Protein AF-A0A2W6A9A1-F1 (afdb_monomer)

Radius of gyration: 15.88 Å; Cα contacts (8 Å, |Δi|>4): 84; chains: 1; bounding box: 29×39×50 Å

Secondary structure (DSSP, 8-state):
----------------SSHHHHHHHHHHHHHHHHHHHT-EEEE-TTSSEEEEE---TTS--EEEE-----SHHHHHTTS----

Mean predicted aligned error: 11.32 Å

Foldseek 3Di:
DDPPPDDPPDDPPDADPDLVVLLVVQVVVLVVVCVVVVWDWDQDPVASKIWTGNPDPPDDIDMDHDDDDPDVVSVVVVDDPPD

Sequence (83 aa):
MDSTRGSQIGYHEEIFGSSSEARVAARDRAVWLAGLSGWRVHTVSSGDGFLITSGRAHEAGRMIEVQECDHPACLEAAYGPMC

Structure (mmCIF, N/CA/C/O backbone):
data_AF-A0A2W6A9A1-F1
#
_entry.id   AF-A0A2W6A9A1-F1
#
loop_
_atom_site.group_PDB
_atom_site.id
_atom_site.type_symbol
_atom_site.label_atom_id
_atom_site.label_alt_id
_atom_site.label_comp_id
_atom_site.label_asym_id
_atom_site.label_entity_id
_atom_site.label_seq_id
_atom_site.pdbx_PDB_ins_code
_atom_site.Cartn_x
_atom_site.Cartn_y
_atom_site.Cartn_z
_atom_site.occupancy
_atom_site.B_iso_or_equiv
_atom_site.auth_seq_id
_atom_site.auth_comp_id
_atom_site.auth_asym_id
_atom_site.auth_atom_id
_atom_site.pdbx_PDB_model_num
ATOM 1 N N . MET A 1 1 ? -14.375 -34.414 1.921 1.00 36.16 1 MET A N 1
ATOM 2 C CA . MET A 1 1 ? -13.869 -33.153 2.495 1.00 36.16 1 MET A CA 1
ATOM 3 C C . MET A 1 1 ? -13.276 -32.385 1.343 1.00 36.16 1 MET A C 1
ATOM 5 O O . MET A 1 1 ? -12.230 -32.784 0.856 1.00 36.16 1 MET A O 1
ATOM 9 N N . ASP A 1 2 ? -14.005 -31.397 0.841 1.00 33.81 2 ASP A N 1
ATOM 10 C CA . ASP A 1 2 ? -13.562 -30.573 -0.278 1.00 33.81 2 ASP A CA 1
ATOM 11 C C . ASP A 1 2 ? -13.514 -29.134 0.235 1.00 33.81 2 ASP A C 1
ATO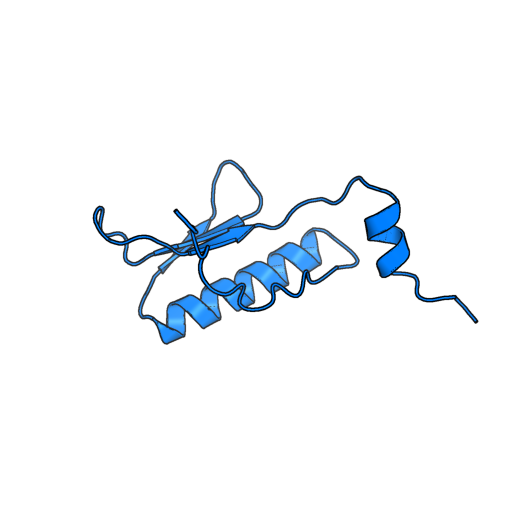M 13 O O . ASP A 1 2 ? -14.542 -28.513 0.511 1.00 33.81 2 ASP A O 1
ATOM 17 N N . SER A 1 3 ? -12.303 -28.679 0.544 1.00 41.22 3 SER A N 1
ATOM 18 C CA . SER A 1 3 ? -12.048 -27.342 1.063 1.00 41.22 3 SER A CA 1
ATOM 19 C C . SER A 1 3 ? -12.040 -26.387 -0.118 1.00 41.22 3 SER A C 1
ATOM 21 O O . SER A 1 3 ? -10.980 -26.094 -0.672 1.00 41.22 3 SER A O 1
ATOM 23 N N . THR A 1 4 ? -13.217 -25.896 -0.506 1.00 41.75 4 THR A N 1
ATOM 24 C CA . THR A 1 4 ? -13.338 -24.806 -1.476 1.00 41.75 4 THR A CA 1
ATOM 25 C C . THR A 1 4 ? -12.753 -23.541 -0.847 1.00 41.75 4 THR A C 1
ATOM 27 O O . THR A 1 4 ? -13.441 -22.747 -0.205 1.00 41.75 4 THR A O 1
ATOM 30 N N . ARG A 1 5 ? -11.428 -23.396 -0.973 1.00 40.19 5 ARG A N 1
ATOM 31 C CA . ARG A 1 5 ? -10.697 -22.147 -0.765 1.00 40.19 5 ARG A CA 1
ATOM 32 C C . ARG A 1 5 ? -11.423 -21.077 -1.568 1.00 40.19 5 ARG A C 1
ATOM 34 O O . ARG A 1 5 ? -11.638 -21.246 -2.765 1.00 40.19 5 ARG A O 1
ATOM 41 N N . GLY A 1 6 ? -11.849 -20.034 -0.860 1.00 36.88 6 GLY A N 1
ATOM 42 C CA . GLY A 1 6 ? -12.633 -18.937 -1.401 1.00 36.88 6 GLY A CA 1
ATOM 43 C 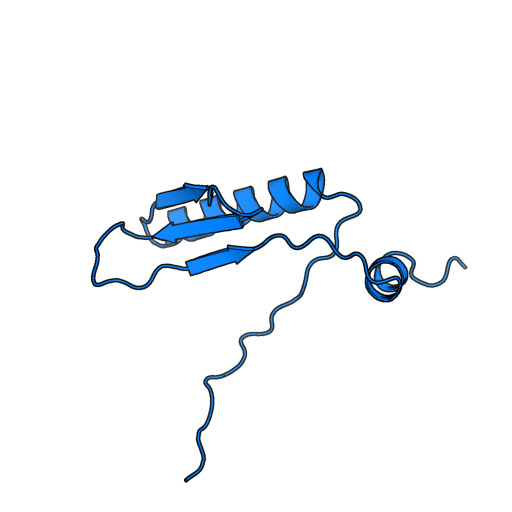C . GLY A 1 6 ? -12.082 -18.445 -2.733 1.00 36.88 6 GLY A C 1
ATOM 44 O O . GLY A 1 6 ? -10.875 -18.290 -2.899 1.00 36.88 6 GLY A O 1
ATOM 45 N N . SER A 1 7 ? -13.013 -18.241 -3.661 1.00 32.78 7 SER A N 1
ATOM 46 C CA . SER A 1 7 ? -12.861 -17.579 -4.951 1.00 32.78 7 SER A CA 1
ATOM 47 C C . SER A 1 7 ? -11.669 -16.613 -4.977 1.00 32.78 7 SER A C 1
ATOM 49 O O . SER A 1 7 ? -11.716 -15.557 -4.346 1.00 32.78 7 SER A O 1
ATOM 51 N N . GLN A 1 8 ? -10.609 -16.970 -5.711 1.00 41.69 8 GLN A N 1
ATOM 52 C CA . GLN A 1 8 ? -9.549 -16.036 -6.090 1.00 41.69 8 GLN A CA 1
ATOM 53 C C . GLN A 1 8 ? -10.198 -14.917 -6.908 1.00 41.69 8 GLN A C 1
ATOM 55 O O . GLN A 1 8 ? -10.470 -15.065 -8.096 1.00 41.69 8 GLN A O 1
ATOM 60 N N . ILE A 1 9 ? -10.489 -13.795 -6.255 1.00 43.38 9 ILE A N 1
ATOM 61 C CA . ILE A 1 9 ? -10.658 -12.519 -6.943 1.00 43.38 9 ILE A CA 1
ATOM 62 C C . ILE A 1 9 ? -9.302 -12.273 -7.605 1.00 43.38 9 ILE A C 1
ATOM 64 O O . ILE A 1 9 ? -8.300 -12.204 -6.898 1.00 43.38 9 ILE A O 1
ATOM 68 N N . GLY A 1 10 ? -9.267 -12.283 -8.940 1.00 37.78 10 GLY A N 1
ATOM 69 C CA . GLY A 1 10 ? -8.038 -12.261 -9.730 1.00 37.78 10 GLY A CA 1
ATOM 70 C C . GLY A 1 10 ? -7.056 -11.210 -9.222 1.00 37.78 10 GLY A C 1
ATOM 71 O O . GLY A 1 10 ? -7.303 -10.012 -9.341 1.00 37.78 10 GLY A O 1
ATOM 72 N N . TYR A 1 11 ? -5.956 -11.675 -8.633 1.00 47.34 11 TYR A N 1
ATOM 73 C CA . TYR A 1 11 ? -4.803 -10.844 -8.333 1.00 47.34 11 TYR A CA 1
ATOM 74 C C . TYR A 1 11 ? -4.102 -10.593 -9.664 1.00 47.34 11 TYR A C 1
ATOM 76 O O . TYR A 1 11 ? -3.394 -11.458 -10.170 1.00 47.34 11 TYR A O 1
ATOM 84 N N . HIS A 1 12 ? -4.360 -9.438 -10.275 1.00 54.19 12 HIS A N 1
ATOM 85 C CA . HIS A 1 12 ? -3.466 -8.945 -11.309 1.00 54.19 12 HIS A CA 1
ATOM 86 C C . HIS A 1 12 ? -2.230 -8.425 -10.575 1.00 54.19 12 HIS A C 1
ATOM 88 O O . HIS A 1 12 ? -2.288 -7.387 -9.916 1.00 54.19 12 HIS A O 1
ATOM 94 N N . GLU A 1 13 ? -1.145 -9.193 -10.607 1.00 65.12 13 GLU A N 1
ATOM 95 C CA . GLU A 1 13 ? 0.161 -8.710 -10.170 1.00 65.12 13 GLU A CA 1
ATOM 96 C C . GLU A 1 13 ? 0.552 -7.585 -11.136 1.00 65.12 13 GLU A C 1
ATOM 98 O O . GLU A 1 13 ? 0.667 -7.793 -12.345 1.00 65.12 13 GLU A O 1
ATOM 103 N N . GLU A 1 14 ? 0.602 -6.354 -10.628 1.00 73.44 14 GLU A N 1
ATOM 104 C CA . GLU A 1 14 ? 1.066 -5.198 -11.390 1.00 73.44 14 GLU A CA 1
ATOM 105 C C . GLU A 1 14 ? 2.590 -5.158 -11.302 1.00 73.44 14 GLU A C 1
ATOM 107 O O . GLU A 1 14 ? 3.157 -5.175 -10.209 1.00 73.44 14 GLU A O 1
ATOM 112 N N . ILE A 1 15 ? 3.246 -5.130 -12.461 1.00 74.12 15 ILE A N 1
ATOM 113 C CA . ILE A 1 15 ? 4.703 -5.076 -12.569 1.00 74.12 15 ILE A CA 1
ATOM 114 C C . ILE A 1 15 ? 5.094 -3.639 -12.892 1.00 74.12 15 ILE A C 1
ATOM 116 O O . ILE A 1 15 ? 4.542 -3.025 -13.805 1.00 74.12 15 ILE A O 1
ATOM 120 N N . PHE A 1 16 ? 6.053 -3.110 -12.139 1.00 77.31 16 PHE A N 1
ATOM 121 C CA . PHE A 1 16 ? 6.535 -1.738 -12.267 1.00 77.31 16 PHE A CA 1
ATOM 122 C C . PHE A 1 16 ? 8.007 -1.728 -12.668 1.00 77.31 16 PHE 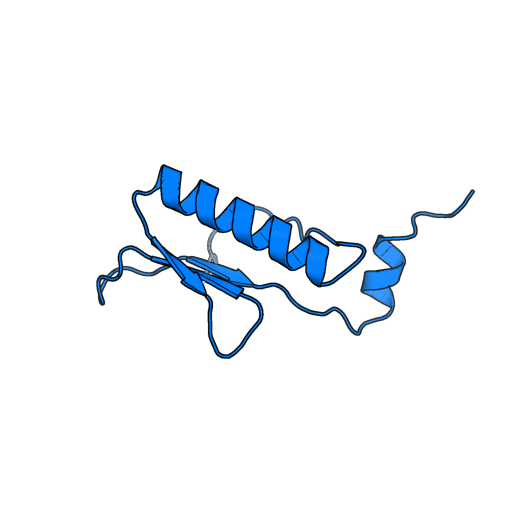A C 1
ATOM 124 O O . PHE A 1 16 ? 8.752 -2.649 -12.334 1.00 77.31 16 PHE A O 1
ATOM 131 N N . GLY A 1 17 ? 8.440 -0.665 -13.349 1.00 74.19 17 GLY A N 1
ATOM 132 C CA . GLY A 1 17 ? 9.833 -0.512 -13.774 1.00 74.19 17 GLY A CA 1
ATOM 133 C C . GLY A 1 17 ? 10.786 -0.210 -12.615 1.00 74.19 17 GLY A C 1
ATOM 134 O O . GLY A 1 17 ? 11.998 -0.364 -12.755 1.00 74.19 17 GLY A O 1
ATOM 135 N N . SER A 1 18 ? 10.259 0.212 -11.461 1.00 79.00 18 SER A N 1
ATOM 136 C CA . SER A 1 18 ? 11.044 0.444 -10.249 1.00 79.00 18 SER A CA 1
ATOM 137 C C . SER A 1 18 ? 10.262 0.177 -8.958 1.00 79.00 18 SER A C 1
ATOM 139 O O . SER A 1 18 ? 9.041 0.329 -8.901 1.00 79.00 18 SER A O 1
ATOM 141 N N . SER A 1 19 ? 10.993 -0.132 -7.879 1.00 79.69 19 SER A N 1
ATOM 142 C CA . SER A 1 19 ? 10.440 -0.247 -6.517 1.00 79.69 19 SER A CA 1
ATOM 143 C C . SER A 1 19 ? 9.755 1.055 -6.064 1.00 79.69 19 SER A C 1
ATOM 145 O O . SER A 1 19 ? 8.703 1.032 -5.426 1.00 79.69 19 SER A O 1
ATOM 147 N N . SER A 1 20 ? 10.284 2.215 -6.472 1.00 82.19 20 SER A N 1
ATOM 148 C CA . SER A 1 20 ? 9.678 3.524 -6.194 1.00 82.19 20 SER A CA 1
ATOM 149 C C . SER A 1 20 ? 8.285 3.673 -6.815 1.00 82.19 20 SER A C 1
ATOM 151 O O . SER A 1 20 ? 7.359 4.104 -6.129 1.00 82.19 20 SER A O 1
ATOM 153 N N . GLU A 1 21 ? 8.119 3.297 -8.085 1.00 83.56 21 GLU A N 1
ATOM 154 C CA . GLU A 1 21 ? 6.819 3.321 -8.773 1.00 83.56 21 GLU A CA 1
ATOM 155 C C . GLU A 1 21 ? 5.829 2.347 -8.131 1.00 83.56 21 GLU A C 1
ATOM 157 O O . GLU A 1 21 ? 4.697 2.735 -7.832 1.00 83.56 21 GLU A O 1
ATOM 162 N N . ALA A 1 22 ? 6.276 1.124 -7.828 1.00 85.06 22 ALA A N 1
ATOM 163 C CA . ALA A 1 22 ? 5.455 0.121 -7.157 1.00 85.06 22 ALA A CA 1
ATOM 164 C C . ALA A 1 22 ? 4.954 0.611 -5.791 1.00 85.06 22 ALA A C 1
ATOM 166 O O . ALA A 1 22 ? 3.776 0.469 -5.463 1.00 85.06 22 ALA A O 1
ATOM 167 N N . ARG A 1 23 ? 5.822 1.257 -5.001 1.00 85.94 23 ARG A N 1
ATOM 168 C CA . ARG A 1 23 ? 5.455 1.831 -3.698 1.00 85.94 23 ARG A CA 1
ATOM 169 C C . ARG A 1 23 ? 4.452 2.974 -3.820 1.00 85.94 23 ARG A C 1
ATOM 171 O O . ARG A 1 23 ? 3.541 3.051 -2.996 1.00 85.94 23 ARG A O 1
ATOM 178 N N . VAL A 1 24 ? 4.593 3.852 -4.816 1.00 89.12 24 VAL A N 1
ATOM 179 C CA . VAL A 1 24 ? 3.627 4.939 -5.060 1.00 89.12 24 VAL A CA 1
ATOM 180 C C . VAL A 1 24 ? 2.263 4.361 -5.433 1.00 89.12 24 VAL A C 1
ATOM 182 O O . VAL A 1 24 ? 1.271 4.691 -4.785 1.00 89.12 24 VAL A O 1
ATOM 185 N N . ALA A 1 25 ? 2.217 3.432 -6.388 1.00 89.00 25 ALA A N 1
ATOM 186 C CA . ALA A 1 25 ? 0.973 2.792 -6.811 1.00 89.00 25 ALA A CA 1
ATOM 187 C C . ALA A 1 25 ? 0.298 2.016 -5.665 1.00 89.00 25 ALA A C 1
ATOM 189 O O . ALA A 1 25 ? -0.911 2.139 -5.439 1.00 89.00 25 ALA A O 1
ATOM 190 N N . ALA A 1 26 ? 1.080 1.268 -4.882 1.00 89.44 26 ALA A N 1
ATOM 191 C CA . ALA A 1 26 ? 0.589 0.547 -3.712 1.00 89.44 26 ALA A CA 1
ATOM 192 C C . ALA A 1 26 ? 0.024 1.496 -2.644 1.00 89.44 26 ALA A C 1
ATOM 194 O O . ALA A 1 26 ? -1.036 1.220 -2.073 1.00 89.44 26 ALA A O 1
ATOM 195 N N . ARG A 1 27 ? 0.678 2.641 -2.407 1.00 91.50 27 ARG A N 1
ATOM 196 C CA . ARG A 1 27 ? 0.186 3.676 -1.490 1.00 91.50 27 ARG A CA 1
ATOM 197 C C . ARG A 1 27 ? -1.139 4.259 -1.966 1.00 91.50 27 ARG A C 1
ATOM 199 O O . ARG A 1 27 ? -2.079 4.333 -1.174 1.00 91.50 27 ARG A O 1
ATOM 206 N N . ASP A 1 28 ? -1.224 4.657 -3.230 1.00 92.75 28 ASP A N 1
ATOM 207 C CA . ASP A 1 28 ? -2.424 5.280 -3.795 1.00 92.75 28 ASP A CA 1
ATOM 208 C C . ASP A 1 28 ? -3.616 4.323 -3.732 1.00 92.75 28 ASP A C 1
ATOM 210 O O . ASP A 1 28 ? -4.710 4.700 -3.296 1.00 92.75 28 ASP A O 1
ATOM 214 N N . ARG A 1 29 ? -3.391 3.042 -4.042 1.00 91.19 29 ARG A N 1
ATOM 215 C CA . ARG A 1 29 ? -4.413 2.003 -3.892 1.00 91.19 29 ARG A CA 1
ATOM 216 C C . ARG A 1 29 ? -4.810 1.788 -2.433 1.00 91.19 29 ARG A C 1
ATOM 218 O O . ARG A 1 29 ? -6.003 1.651 -2.154 1.00 91.19 29 ARG A O 1
ATOM 225 N N . ALA A 1 30 ? -3.857 1.782 -1.500 1.00 91.31 30 ALA A N 1
ATOM 226 C CA . ALA A 1 30 ? -4.160 1.650 -0.077 1.00 91.31 30 ALA A CA 1
ATOM 227 C C . ALA A 1 30 ? -5.036 2.807 0.424 1.00 91.31 30 ALA A C 1
ATOM 229 O O . ALA A 1 30 ? -6.019 2.573 1.128 1.00 91.31 30 ALA A O 1
ATOM 230 N N . VAL A 1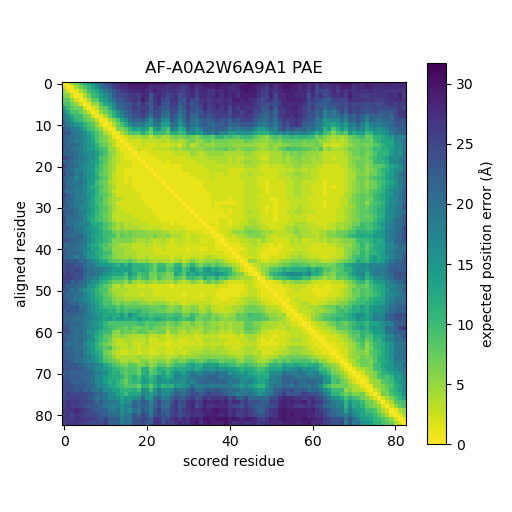 31 ? -4.718 4.042 0.024 1.00 93.38 31 VAL A N 1
ATOM 231 C CA . VAL A 1 31 ? -5.495 5.244 0.366 1.00 93.38 31 VAL A CA 1
ATOM 232 C C . VAL A 1 31 ? -6.900 5.176 -0.225 1.00 93.38 31 VAL A C 1
ATOM 234 O O . VAL A 1 31 ? -7.872 5.441 0.483 1.00 93.38 31 VAL A O 1
ATOM 237 N N . TRP A 1 32 ? -7.029 4.774 -1.489 1.00 91.44 32 TRP A N 1
ATOM 238 C CA . TRP A 1 32 ? -8.332 4.619 -2.132 1.00 91.44 32 TRP A CA 1
ATOM 239 C C . TRP A 1 32 ? -9.205 3.574 -1.419 1.00 91.44 32 TRP A C 1
ATOM 241 O O . TRP A 1 32 ? -10.342 3.865 -1.045 1.00 91.44 32 TRP A O 1
ATOM 251 N N . LEU A 1 33 ? -8.659 2.387 -1.137 1.00 89.44 33 LEU A N 1
ATOM 252 C CA . LEU A 1 33 ? -9.363 1.319 -0.415 1.00 89.44 33 LEU A CA 1
ATOM 253 C C . LEU A 1 33 ? -9.748 1.726 1.015 1.00 89.44 33 LEU A C 1
ATOM 255 O O . LEU A 1 33 ? -10.848 1.409 1.479 1.00 89.44 33 LEU A O 1
ATOM 259 N N . ALA A 1 34 ? -8.861 2.438 1.712 1.00 91.88 34 ALA A N 1
ATOM 260 C CA . ALA A 1 34 ? -9.148 3.007 3.023 1.00 91.88 34 ALA A CA 1
ATOM 261 C C . ALA A 1 34 ? -10.326 3.987 2.962 1.00 91.88 34 ALA A C 1
ATOM 263 O O . ALA A 1 34 ? -11.238 3.888 3.785 1.00 91.88 34 ALA A O 1
ATOM 264 N N . GLY A 1 35 ? -10.347 4.867 1.955 1.00 91.81 35 GLY A N 1
ATOM 265 C CA . GLY A 1 35 ? -11.422 5.833 1.724 1.00 91.81 35 GLY A CA 1
ATOM 266 C C . GLY A 1 35 ? -12.786 5.182 1.496 1.00 91.81 35 GLY A C 1
ATOM 267 O O . GLY A 1 35 ? -13.774 5.633 2.068 1.00 91.81 35 GLY A O 1
ATOM 268 N N . LEU A 1 36 ? -12.842 4.078 0.742 1.00 90.56 36 LEU A N 1
ATOM 269 C CA . LEU A 1 36 ? -14.086 3.324 0.524 1.00 90.56 36 LEU A CA 1
ATOM 270 C C . LEU A 1 36 ? -14.633 2.665 1.799 1.00 90.56 36 LEU A C 1
ATOM 272 O O . LEU A 1 36 ? -15.836 2.452 1.918 1.00 90.56 36 LEU A O 1
ATOM 276 N N . SER A 1 37 ? -13.746 2.322 2.735 1.00 86.81 37 SER A N 1
ATOM 277 C CA . SER A 1 37 ? -14.070 1.507 3.914 1.00 86.81 37 SER A CA 1
ATOM 278 C C . SER A 1 37 ? -14.170 2.325 5.209 1.00 86.81 37 SER A C 1
ATOM 280 O O . SER A 1 37 ? -14.540 1.785 6.250 1.00 86.81 37 SER A O 1
ATOM 282 N N . GLY A 1 38 ? -13.782 3.606 5.180 1.00 89.50 38 GLY A N 1
ATOM 283 C CA . GLY A 1 38 ? -13.575 4.418 6.386 1.00 89.50 38 GLY A CA 1
ATOM 284 C C . GLY A 1 38 ? -12.422 3.914 7.265 1.00 89.50 38 GLY A C 1
ATOM 285 O O . GLY A 1 38 ? -12.426 4.115 8.479 1.00 89.50 38 GLY A O 1
ATOM 286 N N . TRP A 1 39 ? -11.465 3.194 6.677 1.00 93.88 39 TRP A N 1
ATOM 287 C CA . TRP A 1 39 ? -10.334 2.589 7.384 1.00 93.88 39 TRP A CA 1
ATOM 288 C C . TRP A 1 39 ? -9.098 3.486 7.324 1.00 93.88 39 TRP A C 1
ATOM 290 O O . TRP A 1 39 ? -9.086 4.524 6.666 1.00 93.88 39 TRP A O 1
ATOM 300 N N . ARG A 1 40 ? -8.045 3.101 8.046 1.00 92.19 40 ARG A N 1
ATOM 301 C CA . ARG A 1 40 ? -6.762 3.809 8.077 1.00 92.19 40 ARG A CA 1
ATOM 302 C C . ARG A 1 40 ? -5.685 2.992 7.383 1.00 92.19 40 ARG A C 1
ATOM 304 O O . ARG A 1 40 ? -5.714 1.764 7.424 1.00 92.19 40 ARG A O 1
ATOM 311 N N . VAL A 1 41 ? -4.735 3.694 6.772 1.00 92.88 41 VAL A N 1
ATOM 312 C CA . VAL A 1 41 ? -3.543 3.103 6.156 1.00 92.88 41 VAL A CA 1
ATOM 313 C C . VAL A 1 41 ? -2.364 3.242 7.112 1.00 92.88 41 VAL A C 1
ATOM 315 O O . VAL A 1 41 ? -2.117 4.321 7.648 1.00 92.88 41 VAL A O 1
ATOM 318 N N . HIS A 1 42 ? -1.620 2.159 7.287 1.00 91.62 42 HIS A N 1
ATOM 319 C CA . HIS A 1 42 ? -0.403 2.088 8.079 1.00 91.62 42 HIS A CA 1
ATOM 320 C C . HIS A 1 42 ? 0.726 1.514 7.227 1.00 91.62 42 HIS A C 1
ATOM 322 O O . HIS A 1 42 ? 0.530 0.530 6.520 1.00 91.62 42 HIS A O 1
ATOM 328 N N . THR A 1 43 ? 1.912 2.110 7.302 1.00 89.56 43 THR A N 1
ATOM 329 C CA . THR A 1 43 ? 3.122 1.530 6.709 1.00 89.56 43 THR A CA 1
ATOM 330 C C . THR A 1 43 ? 3.621 0.393 7.587 1.00 89.56 43 THR A C 1
ATOM 332 O O . THR A 1 43 ? 3.717 0.554 8.808 1.00 89.56 43 THR A O 1
ATOM 335 N N . VAL A 1 44 ? 3.948 -0.743 6.981 1.00 86.75 44 VAL A N 1
ATOM 336 C CA . VAL A 1 44 ? 4.537 -1.879 7.694 1.00 86.75 44 VAL A CA 1
ATOM 337 C C . VAL A 1 44 ? 6.030 -1.604 7.872 1.00 86.75 44 VAL A C 1
ATOM 339 O O . VAL A 1 44 ? 6.735 -1.327 6.914 1.00 86.75 44 VAL A O 1
ATOM 342 N N . SER A 1 45 ? 6.526 -1.622 9.107 1.00 72.00 45 SER A N 1
ATOM 343 C CA . SER A 1 45 ? 7.918 -1.259 9.417 1.00 72.00 45 SER A CA 1
ATOM 344 C C . SER A 1 45 ? 8.945 -2.318 9.009 1.00 72.00 45 SER A C 1
ATOM 346 O O . SER A 1 45 ? 10.128 -2.007 8.914 1.00 72.00 45 SER A O 1
ATOM 348 N N . SER A 1 46 ? 8.509 -3.558 8.786 1.00 68.38 46 SER A N 1
ATOM 349 C CA . SER A 1 46 ? 9.369 -4.698 8.450 1.00 68.38 46 SER A CA 1
ATOM 350 C C . SER A 1 46 ? 9.358 -5.079 6.967 1.00 68.38 46 SER A C 1
ATOM 352 O O . SER A 1 46 ? 9.972 -6.080 6.614 1.00 68.38 46 SER A O 1
ATOM 354 N N . GLY A 1 47 ? 8.647 -4.343 6.110 1.00 66.19 47 GLY A N 1
ATOM 355 C CA . GLY A 1 47 ? 8.532 -4.682 4.694 1.00 66.19 47 GLY A CA 1
ATOM 356 C C . GLY A 1 47 ? 7.956 -3.550 3.858 1.00 66.19 47 GLY A C 1
ATOM 357 O O . GLY A 1 47 ? 7.390 -2.593 4.384 1.00 66.19 47 GLY A O 1
ATOM 358 N N . ASP A 1 48 ? 8.079 -3.677 2.542 1.00 79.06 48 ASP A N 1
ATOM 359 C CA . ASP A 1 48 ? 7.509 -2.723 1.602 1.00 79.06 48 ASP A CA 1
ATOM 360 C C . ASP A 1 48 ? 6.010 -2.981 1.461 1.00 79.06 48 ASP A C 1
ATOM 362 O O . ASP A 1 48 ? 5.557 -3.662 0.554 1.00 79.06 48 ASP A O 1
ATOM 366 N N . GLY A 1 49 ? 5.206 -2.486 2.399 1.00 86.00 49 GLY A N 1
ATOM 367 C CA . GLY A 1 49 ? 3.775 -2.762 2.379 1.00 86.00 49 GLY A CA 1
ATOM 368 C C . GLY A 1 49 ? 2.923 -1.798 3.187 1.00 86.00 49 GLY A C 1
ATOM 369 O O . GLY A 1 49 ? 3.391 -1.057 4.059 1.00 86.00 49 GLY A O 1
ATOM 370 N N . PHE A 1 50 ? 1.628 -1.832 2.891 1.00 91.38 50 PHE A N 1
ATOM 371 C CA . PHE A 1 50 ? 0.606 -0.995 3.501 1.00 91.38 50 PHE A CA 1
ATOM 372 C C . PHE A 1 50 ? -0.489 -1.868 4.111 1.00 91.38 50 PHE A C 1
ATOM 374 O O . PHE A 1 50 ? -1.138 -2.652 3.418 1.00 91.38 50 PHE A O 1
ATOM 381 N N . LEU A 1 51 ? -0.729 -1.700 5.409 1.00 90.94 51 LEU A N 1
ATOM 382 C CA . LEU A 1 51 ? -1.842 -2.303 6.131 1.00 90.94 51 LEU A CA 1
ATOM 383 C C . LEU A 1 51 ? -3.022 -1.330 6.166 1.00 90.94 51 LEU A C 1
ATOM 385 O O . LEU A 1 51 ? -2.911 -0.205 6.645 1.00 90.94 51 LEU A O 1
ATOM 389 N N . ILE A 1 52 ? -4.175 -1.793 5.715 1.00 92.88 52 ILE A N 1
ATOM 390 C CA . ILE A 1 52 ? -5.448 -1.086 5.718 1.00 92.88 52 ILE A CA 1
ATOM 391 C C . ILE A 1 52 ? -6.308 -1.717 6.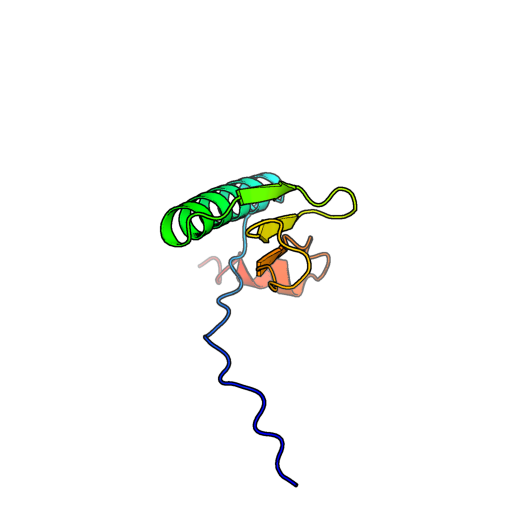808 1.00 92.88 52 ILE A C 1
ATOM 393 O O . ILE A 1 52 ? -6.686 -2.885 6.714 1.00 92.88 52 ILE A O 1
ATOM 397 N N . THR A 1 53 ? -6.608 -0.978 7.868 1.00 93.00 53 THR A N 1
ATOM 398 C CA . THR A 1 53 ? -7.323 -1.525 9.028 1.00 93.00 53 THR A CA 1
ATOM 399 C C . THR A 1 53 ? -8.171 -0.463 9.719 1.00 93.00 53 THR A C 1
ATOM 401 O O . THR A 1 53 ? -7.865 0.731 9.686 1.00 93.00 53 THR A O 1
ATOM 404 N N . SER A 1 54 ? -9.240 -0.889 10.390 1.00 89.44 54 SER A N 1
ATOM 405 C CA . SER A 1 54 ? -9.978 -0.039 11.330 1.00 89.44 54 SER A CA 1
ATOM 406 C C . SER A 1 54 ? -9.173 0.245 12.610 1.00 89.44 54 SER A C 1
ATOM 408 O O . SER A 1 54 ? -9.421 1.232 13.313 1.00 89.44 54 SER A O 1
ATOM 410 N N . GLY A 1 55 ? -8.164 -0.585 12.905 1.00 85.81 55 GLY A N 1
ATOM 411 C CA . GLY A 1 55 ? -7.369 -0.560 14.134 1.00 85.81 55 GLY A CA 1
ATOM 412 C C . GLY A 1 55 ? -8.032 -1.277 15.313 1.00 85.81 55 GLY A C 1
ATOM 413 O O . GLY A 1 55 ? -7.538 -1.193 16.435 1.00 85.81 55 GLY A O 1
ATOM 414 N N . ARG A 1 56 ? -9.154 -1.970 15.089 1.00 85.38 56 ARG A N 1
ATOM 415 C CA . ARG A 1 56 ? -9.806 -2.799 16.107 1.00 85.38 56 ARG A CA 1
ATOM 416 C C . ARG A 1 56 ? -9.184 -4.190 16.110 1.00 85.38 56 ARG A C 1
ATOM 418 O O . ARG A 1 56 ? -9.092 -4.828 15.072 1.00 85.38 56 ARG A O 1
ATOM 425 N N . ALA A 1 57 ? -8.823 -4.686 17.292 1.00 78.38 57 ALA A N 1
ATOM 426 C CA . ALA A 1 57 ? -8.111 -5.960 17.443 1.00 78.38 57 ALA A CA 1
ATOM 427 C C . ALA A 1 57 ? -8.874 -7.198 16.923 1.00 78.38 57 ALA A C 1
ATOM 429 O O . ALA A 1 57 ? -8.258 -8.226 16.669 1.00 78.38 57 ALA A O 1
ATOM 430 N N . HIS A 1 58 ? -10.200 -7.115 16.777 1.00 80.31 58 HIS A N 1
ATOM 431 C CA . HIS A 1 58 ? -11.051 -8.215 16.310 1.00 80.31 58 HIS A CA 1
ATOM 432 C C . HIS A 1 58 ? -11.432 -8.113 14.824 1.00 80.31 58 HIS A C 1
ATOM 434 O O . HIS A 1 58 ? -12.133 -8.988 14.320 1.00 80.31 58 HIS A O 1
ATOM 440 N N . GLU A 1 59 ? -11.009 -7.058 14.122 1.00 82.00 59 GLU A N 1
ATOM 441 C CA . GLU A 1 59 ? -11.297 -6.872 12.700 1.00 82.00 59 GLU A CA 1
ATOM 442 C C . GLU A 1 59 ? -10.038 -7.157 11.876 1.00 82.00 59 GLU A C 1
ATOM 444 O O . GLU A 1 59 ? -8.989 -6.539 12.069 1.00 82.00 59 GLU A O 1
ATOM 449 N N . ALA A 1 60 ? -10.142 -8.104 10.942 1.00 82.56 60 ALA A N 1
ATOM 450 C CA . ALA A 1 60 ? -9.053 -8.411 10.027 1.00 82.56 60 ALA A CA 1
ATOM 451 C C . ALA A 1 60 ? -8.811 -7.227 9.076 1.00 82.56 60 ALA A C 1
ATOM 453 O O . ALA A 1 60 ? -9.729 -6.759 8.399 1.00 82.56 60 ALA A O 1
ATOM 454 N N . GLY A 1 61 ? -7.567 -6.749 9.028 1.00 87.12 61 GLY A N 1
ATOM 455 C CA . GLY A 1 61 ? -7.135 -5.757 8.047 1.00 87.12 61 GLY A CA 1
ATOM 456 C C . GLY A 1 61 ? -6.917 -6.363 6.660 1.00 87.12 61 GLY A C 1
ATOM 457 O O . GLY A 1 61 ? -6.999 -7.574 6.456 1.00 87.12 61 GLY A O 1
ATOM 458 N N . ARG A 1 62 ? -6.599 -5.502 5.698 1.00 88.00 62 ARG A N 1
ATOM 459 C CA . ARG A 1 62 ? -6.122 -5.874 4.361 1.00 88.00 62 ARG A CA 1
ATOM 460 C C . ARG A 1 62 ? -4.699 -5.382 4.193 1.00 88.00 62 ARG A C 1
ATOM 462 O O . ARG A 1 62 ? -4.392 -4.287 4.642 1.00 88.00 62 ARG A O 1
ATOM 469 N N . MET A 1 63 ? -3.854 -6.150 3.526 1.00 88.62 63 MET A N 1
ATOM 470 C CA . MET A 1 63 ? -2.468 -5.766 3.289 1.00 88.62 63 MET A CA 1
ATOM 471 C C . MET A 1 63 ? -2.194 -5.695 1.792 1.00 88.62 63 MET A C 1
ATOM 473 O O . MET A 1 63 ? -2.646 -6.555 1.037 1.00 88.62 63 MET A O 1
ATOM 477 N N . ILE A 1 64 ? -1.483 -4.649 1.381 1.00 87.94 64 ILE A N 1
ATOM 478 C CA . ILE A 1 64 ? -0.871 -4.537 0.059 1.00 87.94 64 ILE A CA 1
ATOM 479 C C . ILE A 1 64 ? 0.629 -4.671 0.270 1.00 87.94 64 ILE A C 1
ATOM 481 O O . ILE A 1 64 ? 1.220 -3.842 0.958 1.00 87.94 64 ILE A O 1
ATOM 485 N N . GLU A 1 65 ? 1.221 -5.707 -0.307 1.00 86.31 65 GLU A N 1
ATOM 486 C CA . GLU A 1 65 ? 2.663 -5.930 -0.292 1.00 86.31 65 GLU A CA 1
ATOM 487 C C . GLU A 1 65 ? 3.252 -5.516 -1.639 1.00 86.31 65 GLU A C 1
ATOM 489 O O . GLU A 1 65 ? 2.687 -5.793 -2.697 1.00 86.31 65 GLU A O 1
ATOM 494 N N . VAL A 1 66 ? 4.394 -4.850 -1.584 1.00 83.56 66 VAL A N 1
ATOM 495 C CA . VAL A 1 66 ? 5.296 -4.612 -2.700 1.00 83.56 66 VAL A CA 1
ATOM 496 C C . VAL A 1 66 ? 6.448 -5.582 -2.505 1.00 83.56 66 VAL A C 1
ATOM 498 O O . VAL A 1 66 ? 7.132 -5.560 -1.484 1.00 83.56 66 VAL A O 1
ATOM 501 N N . GLN A 1 67 ? 6.628 -6.466 -3.473 1.00 80.12 67 GLN A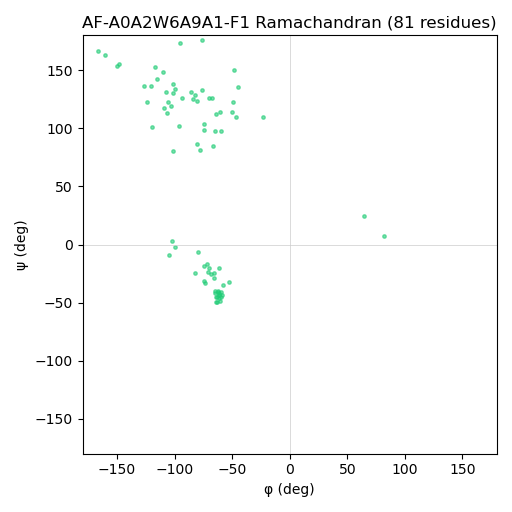 N 1
ATOM 502 C CA . GLN A 1 67 ? 7.719 -7.426 -3.467 1.00 80.12 67 GLN A CA 1
ATOM 503 C C . GLN A 1 67 ? 8.736 -6.993 -4.513 1.00 80.12 67 GLN A C 1
ATOM 505 O O . GLN A 1 67 ? 8.376 -6.692 -5.652 1.00 80.12 67 GLN A O 1
ATOM 510 N N . GLU A 1 68 ? 10.005 -6.953 -4.120 1.00 75.69 68 GLU A N 1
ATOM 511 C CA . GLU A 1 68 ? 11.086 -6.887 -5.094 1.00 75.69 68 GLU A CA 1
ATOM 512 C C . GLU A 1 68 ? 11.136 -8.236 -5.803 1.00 75.69 68 GLU A C 1
ATOM 514 O O . GLU A 1 68 ? 11.172 -9.286 -5.159 1.00 75.69 68 GLU A O 1
ATOM 519 N N . CYS A 1 69 ? 11.071 -8.217 -7.134 1.00 70.56 69 CYS A N 1
ATOM 520 C CA . CYS A 1 69 ? 11.242 -9.443 -7.884 1.00 70.56 69 CYS A CA 1
ATOM 521 C C . CYS A 1 69 ? 12.686 -9.580 -8.354 1.00 70.56 69 CYS A C 1
ATOM 523 O O . CYS A 1 69 ? 13.086 -9.004 -9.363 1.00 70.56 69 CYS A O 1
ATOM 525 N N . ASP A 1 70 ? 13.435 -10.414 -7.637 1.00 64.56 70 ASP A N 1
ATOM 526 C CA . ASP A 1 70 ? 14.804 -10.802 -7.991 1.00 64.56 70 ASP A CA 1
ATOM 527 C C . ASP A 1 70 ? 14.845 -11.884 -9.084 1.00 64.56 70 ASP A C 1
ATOM 529 O O . ASP A 1 70 ? 15.912 -12.267 -9.568 1.00 64.56 70 ASP A O 1
ATOM 533 N N . HIS A 1 71 ? 13.684 -12.422 -9.473 1.00 59.88 71 HIS A N 1
ATOM 534 C CA . HIS A 1 71 ? 13.597 -13.480 -10.468 1.00 59.88 71 HIS A CA 1
ATOM 535 C C . HIS A 1 71 ? 13.639 -12.890 -11.892 1.00 59.88 71 HIS A C 1
ATOM 537 O O . HIS A 1 71 ? 12.789 -12.064 -12.232 1.00 59.88 71 HIS A O 1
ATOM 543 N N . PRO A 1 72 ? 14.524 -13.383 -12.786 1.00 57.41 72 PRO A N 1
ATOM 544 C CA . PRO A 1 72 ? 14.609 -12.917 -14.176 1.00 57.41 72 PRO A CA 1
ATOM 545 C C . PRO A 1 72 ? 13.273 -12.934 -14.940 1.00 57.41 72 PRO A C 1
ATOM 547 O O . PRO A 1 72 ? 13.007 -12.052 -15.745 1.00 57.41 72 PRO A O 1
ATOM 550 N N . ALA A 1 73 ? 12.391 -13.889 -14.630 1.00 58.44 73 ALA A N 1
ATOM 551 C CA . ALA A 1 73 ? 11.077 -14.040 -15.247 1.00 58.44 73 ALA A CA 1
ATOM 552 C C . ALA A 1 73 ? 10.104 -12.881 -14.946 1.00 58.44 73 ALA A C 1
ATOM 554 O O . ALA A 1 73 ? 9.208 -12.622 -15.744 1.00 58.44 73 ALA A O 1
ATOM 555 N N . CYS A 1 74 ? 10.278 -12.150 -13.838 1.00 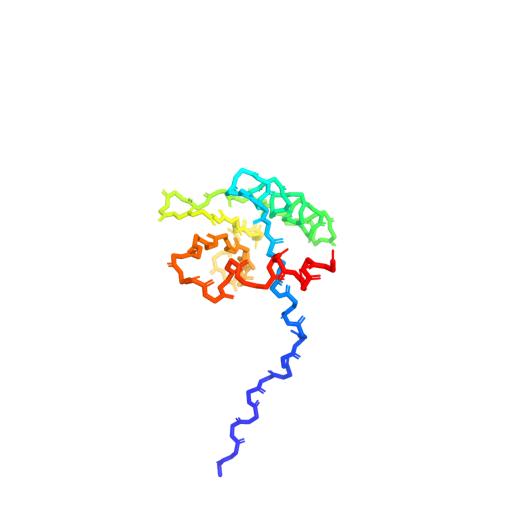57.22 74 CYS A N 1
ATOM 556 C CA . CYS A 1 74 ? 9.493 -10.938 -13.577 1.00 57.22 74 CYS A CA 1
ATOM 557 C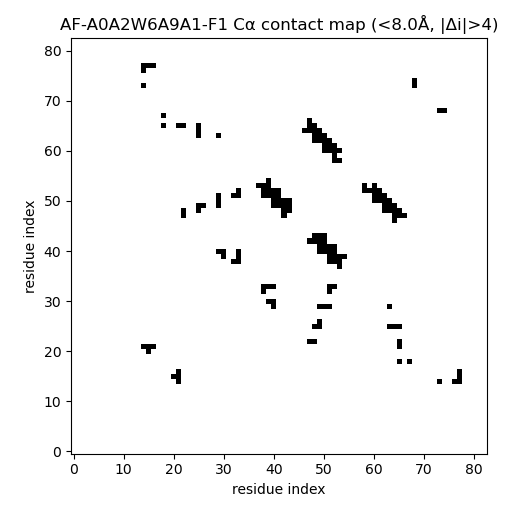 C . CYS A 1 74 ? 9.933 -9.756 -14.441 1.00 57.22 74 CYS A C 1
ATOM 559 O O . CYS A 1 74 ? 9.113 -8.913 -14.795 1.00 57.22 74 CYS A O 1
ATOM 561 N N . LEU A 1 75 ? 11.222 -9.696 -14.786 1.00 53.66 75 LEU A N 1
ATOM 562 C CA . LEU A 1 75 ? 11.757 -8.690 -15.702 1.00 53.66 75 LEU A CA 1
ATOM 563 C C . LEU A 1 75 ? 11.337 -8.997 -17.147 1.00 53.66 75 LEU A C 1
ATOM 565 O O . LEU A 1 75 ? 11.076 -8.077 -17.918 1.00 53.66 75 LEU A O 1
ATOM 569 N N . GLU A 1 76 ? 11.203 -10.277 -17.507 1.00 53.25 76 GLU A N 1
ATOM 570 C CA . GLU A 1 76 ? 10.761 -10.701 -18.845 1.00 53.25 76 GLU A CA 1
ATOM 571 C C . GLU A 1 76 ? 9.291 -10.372 -19.146 1.00 53.25 76 GLU A C 1
ATOM 573 O O . GLU A 1 76 ? 8.946 -10.150 -20.303 1.00 53.25 76 GLU A O 1
ATOM 578 N N . ALA A 1 77 ? 8.427 -10.245 -18.136 1.00 54.44 77 ALA A N 1
ATOM 579 C CA . ALA A 1 77 ? 7.056 -9.775 -18.348 1.00 54.44 77 ALA A CA 1
ATOM 580 C C . ALA A 1 77 ? 6.977 -8.269 -18.692 1.00 54.44 77 ALA A C 1
ATOM 582 O O . ALA A 1 77 ? 6.010 -7.837 -19.322 1.00 54.44 77 ALA A O 1
ATOM 583 N N . ALA A 1 78 ? 7.987 -7.473 -18.311 1.00 50.69 78 ALA A N 1
ATOM 584 C CA . ALA A 1 78 ? 8.051 -6.036 -18.599 1.00 50.69 78 ALA A CA 1
ATOM 585 C C . ALA A 1 78 ? 8.585 -5.727 -20.010 1.00 50.69 78 ALA A C 1
ATOM 587 O O . ALA A 1 78 ? 8.246 -4.695 -20.590 1.00 50.69 78 ALA A O 1
ATOM 588 N N . TYR A 1 79 ? 9.370 -6.636 -20.591 1.00 49.22 79 TYR A N 1
ATOM 589 C CA . TYR A 1 79 ? 9.781 -6.569 -21.989 1.00 49.22 79 TYR A CA 1
ATOM 590 C C . TYR A 1 79 ? 8.930 -7.542 -22.805 1.00 49.22 79 TYR A C 1
ATOM 592 O O . TYR A 1 79 ? 9.371 -8.632 -23.165 1.00 49.22 79 TYR A O 1
ATOM 600 N N . GLY A 1 80 ? 7.704 -7.128 -23.154 1.00 50.75 80 GLY A N 1
ATOM 601 C CA . GLY A 1 80 ? 7.040 -7.706 -24.328 1.00 50.75 80 GLY A CA 1
ATOM 602 C C . GLY A 1 80 ? 8.016 -7.697 -25.516 1.00 50.75 80 GLY A C 1
ATOM 603 O O . GLY A 1 80 ? 8.906 -6.840 -25.532 1.00 50.75 80 GLY A O 1
ATOM 604 N N . PRO A 1 81 ? 7.914 -8.644 -26.473 1.00 42.12 81 PRO A N 1
ATOM 605 C CA . PRO A 1 81 ? 8.914 -8.797 -27.523 1.00 42.12 81 PRO A CA 1
ATOM 606 C C . PRO A 1 81 ? 9.174 -7.433 -28.155 1.00 42.12 81 PRO A C 1
ATOM 608 O O . PRO A 1 81 ? 8.267 -6.823 -28.719 1.00 42.12 81 PRO A O 1
ATOM 611 N N . MET A 1 82 ? 10.394 -6.928 -27.970 1.00 48.09 82 MET A N 1
ATOM 612 C CA . MET A 1 82 ? 10.862 -5.726 -28.642 1.00 48.09 82 MET A CA 1
ATOM 613 C C . MET A 1 82 ? 10.900 -6.086 -30.126 1.00 48.09 82 MET A C 1
ATOM 615 O O . MET A 1 82 ? 11.802 -6.801 -30.562 1.00 48.09 82 MET A O 1
ATOM 619 N N . CYS A 1 83 ? 9.841 -5.704 -30.838 1.00 43.78 83 CYS A N 1
ATOM 620 C CA . CYS A 1 83 ? 9.716 -5.845 -32.283 1.00 43.78 83 CYS A CA 1
ATOM 621 C C . CYS A 1 83 ? 10.836 -5.087 -33.000 1.00 43.78 83 CYS A C 1
ATOM 623 O O . CYS A 1 83 ? 11.130 -3.943 -32.579 1.00 43.78 83 CYS A O 1
#

Nearest PDB structures (foldseek):
 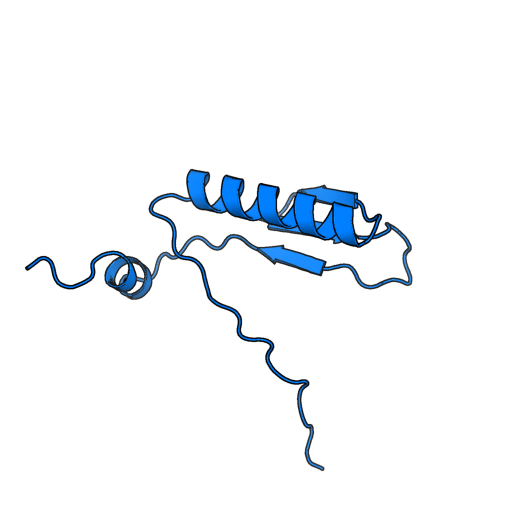 7nvr-assembly1_l  TM=5.941E-01  e=3.868E+00  Homo sapiens
  7erv-assembly1_A-2  TM=5.888E-01  e=4.129E+00  Photobacterium phosphoreum
  3p0l-assembly3_C  TM=2.680E-01  e=3.395E+00  Homo sapiens

pLDDT: mean 73.11, std 19.08, range [32.78, 93.88]

Solvent-accessible surface area (backbone atoms only — not comparable to full-atom values): 5449 Å² total; per-residue (Å²): 140,81,83,78,72,73,81,80,73,81,78,76,83,82,86,59,98,41,72,69,56,40,51,51,53,51,48,54,52,41,52,52,55,15,65,77,67,77,34,42,73,41,78,44,92,91,52,59,33,37,38,31,31,82,80,49,95,88,57,87,57,49,75,49,77,56,76,87,72,88,48,70,70,62,57,50,70,74,54,60,84,84,122

=== Feature glossary ===
The features interleaved in this record are:

— What the protein is —

Sequence gives the chain of amino acids in standard one-letter code (A=alanine, C=cysteine, …, Y=tyrosine), read N→C. It is the only feature that is directly encoded by the gene; all structural features are derived from the folded form of this sequence.

Database cross-references. InterPro integrates a dozen domain/family signature databases into unified entries with residue-range hits. GO terms attach function/process/location labels with evidence codes. CATH codes position the fold in a four-level structural taxonomy. Organism is the NCBI-taxonomy species name.

— Where its atoms are —

Atomic coordinates in PDBx/mmCIF format — the same representation the Protein Data Bank distributes. Each line of the _atom_site loop places one backbone atom in Cartesian space (units: ångströms, origin: arbitrary).

The six renders are orthographic views along the three Cartesian axes in both directions. Representation (cartoon, sticks, or surface) and color scheme (sequence-rainbow or by-chain) vary across proteins so the training set covers all the common visualization conventions.

— Local backbone conformation —

Eight-state secondary structure (DSSP): H is the canonical α-helix, G the tighter 3₁₀-helix, I the wider π-helix; E/B are β-structure, T and S are turns and bends, and '-' is everything else. DSSP derives these from the pattern of main-chain N–H···O=C hydrogen bonds, not from the sequence.

P-SEA three-state annotation labels each residue as helix, strand, or coil based purely on the geometry of the Cα trace. It serves as a fallback when the full backbone (and thus DSSP) is unavailable.

The φ/ψ torsion pair specifies the backbone conformation at each residue. φ rotates about the N–Cα bond, ψ about the Cα–C bond. Steric clashes forbid most of the (φ, ψ) plane — the allowed regions (α-helix basin, β-sheet basin, left-handed helix) are the Ramachandran-allowed regions.

— Global shape and packing —

The geometric summary reports three shape descriptors. Rg (radius of gyration) measures how spread out the Cα atoms are about their centre of mass; compact globular proteins have small Rg, elongated or unfolded ones large. Cα contacts (<8 Å, |i−j|>4) count long-range residue pairs in spatial proximity — high for tightly packed folds, near zero for rods or random coil. The bounding-box extents give the protein's footprint along x, y, z in Å.

Solvent-accessible surface area (SASA) is the area in Å² traced out by the centre of a 1.4 Å probe sphere (a water molecule) rolled over the protein's van der Waals surface (Shrake–Rupley / Lee–Richards construction). Buried residues have near-zero SASA; fully exposed residues can exceed 200 Å². The total SASA scales roughly with the number of surface residues.

The contact map is a binary N×N matrix image: pixel (i, j) is dark where Cα_i and Cα_j are within 8 Å and |i−j|>4. Because the |i−j|>4 filter removes local helical contacts, off-diagonal stripes parallel to the main diagonal indicate parallel β-sheets; stripes perpendicular to it indicate antiparallel β-sheets. The Ramachandran plot scatters every residue's (φ, ψ) pair against the sterically allowed regions. The PAE heatmap renders the predicted-aligned-error matrix.

— Structural neighborhood —

3Di is Foldseek's structural alphabet. Each residue is assigned one of twenty discrete states based on how its Cα sits relative to its spatial (not sequential) neighbors. Aligning 3Di strings finds structural homologs roughly as well as full 3D superposition, but orders of magnitude faster.

Nearest PDB neighbors are the top structural matches found by Foldseek when searching this structure against the entire Protein Data Bank. Each hit reports a TM-score (0 to 1; >0.5 almost always implies the same fold) and an E-value. These are *structural* homologs — they may share no detectable sequence similarity.

— Confidence and disorder —

For AlphaFold models, the B-factor field carries pLDDT — the model's own estimate of local accuracy on a 0–100 scale. Regions with pLDDT<50 should be treated as essentially unmodeled; they often correspond to intrinsically disordered segments.

Crystallographic B-factors measure how much each atom's electron density is smeared out, in Å². They rise in mobile loops and surface residues and fall in the buried interior. In AlphaFold models this column is repurposed to hold pLDDT instead.

Predicted aligned error is AlphaFold's pairwise confidence. Unlike pLDDT (per-residue), PAE is per-residue-pair and captures whether two parts of the structure are correctly placed relative to each other. Units are ångströms of expected positional error.